Protein AF-A0A1W9MS80-F1 (afdb_monomer_lite)

pLDDT: mean 73.84, std 17.07, range [38.69, 93.12]

Radius of gyration: 24.84 Å; chains: 1; bounding box: 83×28×54 Å

Structure (mmCIF, N/CA/C/O backbone):
data_AF-A0A1W9MS80-F1
#
_entry.id   AF-A0A1W9MS80-F1
#
loop_
_atom_site.group_PDB
_atom_site.id
_atom_site.type_symbol
_atom_site.label_atom_id
_atom_site.label_alt_id
_atom_site.label_comp_id
_atom_site.label_asym_id
_atom_site.label_entity_id
_atom_site.label_seq_id
_atom_site.pdbx_PDB_ins_code
_atom_site.Cartn_x
_atom_site.Cartn_y
_atom_site.Cartn_z
_atom_site.occupancy
_atom_site.B_iso_or_equiv
_atom_site.auth_seq_id
_atom_site.auth_comp_id
_atom_site.auth_asym_id
_atom_site.auth_atom_id
_atom_site.pdbx_PDB_model_num
ATOM 1 N N . MET A 1 1 ? 48.907 -0.625 -33.251 1.00 62.44 1 MET A N 1
ATOM 2 C CA . MET A 1 1 ? 48.549 -0.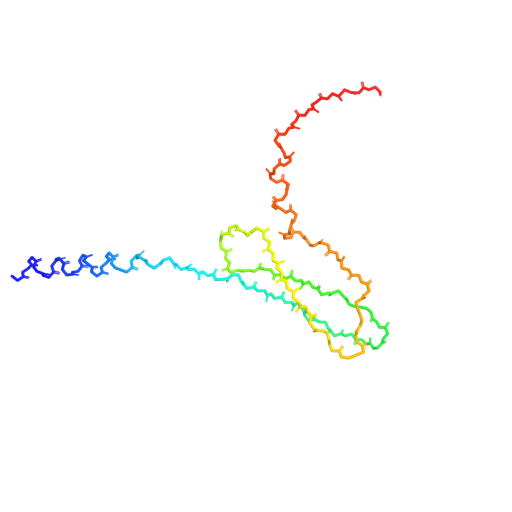265 -31.857 1.00 62.44 1 MET A CA 1
ATOM 3 C C . MET A 1 1 ? 47.411 0.753 -31.771 1.00 62.44 1 MET A C 1
ATOM 5 O O . MET A 1 1 ? 46.447 0.461 -31.083 1.00 62.44 1 MET A O 1
ATOM 9 N N . LYS A 1 2 ? 47.449 1.885 -32.497 1.00 68.75 2 LYS A N 1
ATOM 10 C CA . LYS A 1 2 ? 46.381 2.912 -32.453 1.00 68.75 2 LYS A CA 1
ATOM 11 C C . LYS A 1 2 ? 44.981 2.387 -32.816 1.00 68.75 2 LYS A C 1
ATOM 13 O O . LYS A 1 2 ? 44.052 2.612 -32.061 1.00 68.75 2 LYS A O 1
ATOM 18 N N . ALA A 1 3 ? 44.857 1.613 -33.899 1.00 72.31 3 ALA A N 1
ATOM 19 C CA . ALA A 1 3 ? 43.571 1.054 -34.335 1.00 72.31 3 ALA A CA 1
ATOM 20 C C . ALA A 1 3 ? 42.954 0.059 -33.331 1.00 72.31 3 ALA A C 1
ATOM 22 O O . ALA A 1 3 ? 41.745 0.052 -33.140 1.00 72.31 3 ALA A O 1
ATOM 23 N N . LEU A 1 4 ? 43.785 -0.740 -32.649 1.00 80.19 4 LEU A N 1
ATOM 24 C CA . LEU A 1 4 ? 43.325 -1.687 -31.628 1.00 80.19 4 LEU A CA 1
ATOM 25 C C . LEU A 1 4 ? 42.732 -0.951 -30.422 1.00 80.19 4 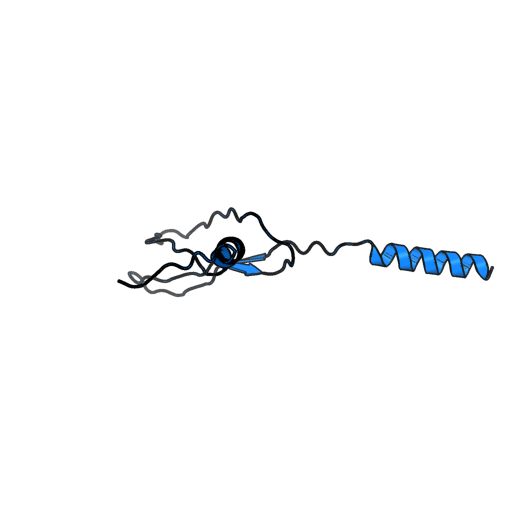LEU A C 1
ATOM 27 O O . LEU A 1 4 ? 41.694 -1.348 -29.905 1.00 80.19 4 LEU A O 1
ATOM 31 N N . LEU A 1 5 ? 43.376 0.148 -30.016 1.00 80.44 5 LEU A N 1
ATOM 32 C CA . LEU A 1 5 ? 42.894 0.984 -28.926 1.00 80.44 5 LEU A CA 1
ATOM 33 C C . LEU A 1 5 ? 41.539 1.603 -29.288 1.00 80.44 5 LEU A C 1
ATOM 35 O O . LEU A 1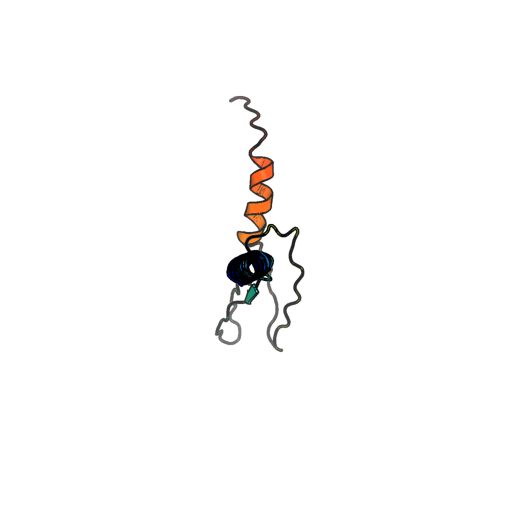 5 ? 40.614 1.501 -28.500 1.00 80.44 5 LEU A O 1
ATOM 39 N N . THR A 1 6 ? 41.389 2.152 -30.499 1.00 81.94 6 THR A N 1
ATOM 40 C CA . THR A 1 6 ? 40.135 2.778 -30.953 1.00 81.94 6 THR A CA 1
ATOM 41 C C . THR A 1 6 ? 38.964 1.796 -31.013 1.00 81.94 6 THR A C 1
ATOM 43 O O . THR A 1 6 ? 37.860 2.135 -30.593 1.00 81.94 6 THR A O 1
ATOM 46 N N . VAL A 1 7 ? 39.198 0.573 -31.501 1.00 84.00 7 VAL A N 1
ATOM 47 C CA . VAL A 1 7 ? 38.167 -0.478 -31.550 1.00 84.00 7 VAL A CA 1
ATOM 48 C C . VAL A 1 7 ? 37.755 -0.902 -30.141 1.00 84.00 7 VAL A C 1
ATOM 50 O O . VAL A 1 7 ? 36.566 -1.060 -29.875 1.00 84.00 7 VAL A O 1
ATOM 53 N N . LEU A 1 8 ? 38.718 -1.024 -29.224 1.00 83.00 8 LEU A N 1
ATOM 54 C CA . LEU A 1 8 ? 38.443 -1.371 -27.833 1.00 83.00 8 LEU A CA 1
ATOM 55 C C . LEU A 1 8 ? 37.601 -0.290 -27.140 1.00 83.00 8 LEU A C 1
ATOM 57 O O . LEU A 1 8 ? 36.613 -0.620 -26.486 1.00 83.00 8 LEU A O 1
ATOM 61 N N . THR A 1 9 ? 37.925 0.995 -27.330 1.00 79.94 9 THR A N 1
ATOM 62 C CA . THR A 1 9 ? 37.142 2.098 -26.748 1.00 79.94 9 THR A CA 1
ATOM 63 C C . THR A 1 9 ? 35.715 2.132 -27.290 1.00 79.94 9 THR A C 1
ATOM 65 O O . THR A 1 9 ? 34.775 2.354 -26.529 1.00 79.94 9 THR A O 1
ATOM 68 N N . LEU A 1 10 ? 35.537 1.880 -28.590 1.00 79.56 10 LEU A N 1
ATOM 69 C CA . LEU A 1 10 ? 34.216 1.871 -29.216 1.00 79.56 10 LEU A CA 1
ATOM 70 C C . LEU A 1 10 ? 33.364 0.687 -28.736 1.00 79.56 10 LEU A C 1
ATOM 72 O O . LEU A 1 10 ? 32.174 0.854 -28.478 1.00 79.56 10 LEU A O 1
ATOM 76 N N . ALA A 1 11 ? 33.978 -0.485 -28.554 1.00 79.88 11 ALA A N 1
ATOM 77 C CA . ALA A 1 11 ? 33.310 -1.669 -28.020 1.00 79.88 11 ALA A CA 1
ATOM 78 C C . ALA A 1 11 ? 32.864 -1.479 -26.558 1.00 79.88 11 ALA A C 1
ATOM 80 O O . ALA A 1 11 ? 31.743 -1.837 -26.207 1.00 79.88 11 ALA A O 1
ATOM 81 N N . LEU A 1 12 ? 33.704 -0.861 -25.719 1.00 78.19 12 LEU A N 1
ATOM 82 C CA . LEU A 1 12 ? 33.358 -0.519 -24.333 1.00 78.19 12 LEU A CA 1
ATOM 83 C C . LEU A 1 12 ? 32.231 0.521 -24.253 1.00 78.19 12 LEU A C 1
ATOM 85 O O . LEU A 1 12 ? 31.340 0.394 -23.415 1.00 78.19 12 LEU A O 1
ATOM 89 N N . PHE A 1 13 ? 32.233 1.517 -25.142 1.00 74.88 13 PHE A N 1
ATOM 90 C CA . PHE A 1 13 ? 31.170 2.522 -25.207 1.00 74.88 13 PHE A CA 1
ATOM 91 C C . PHE A 1 13 ? 29.829 1.916 -25.648 1.00 74.88 13 PHE A C 1
ATOM 93 O O . PHE A 1 13 ? 28.802 2.182 -25.029 1.00 74.88 13 PHE A O 1
ATOM 100 N N . ALA A 1 14 ? 29.840 1.046 -26.663 1.00 68.69 14 ALA A N 1
ATOM 101 C CA . ALA A 1 14 ? 28.642 0.350 -27.134 1.00 68.69 14 ALA A CA 1
ATOM 102 C C . ALA A 1 14 ? 28.093 -0.663 -26.112 1.00 68.69 14 ALA A C 1
ATOM 104 O O . ALA A 1 14 ? 26.883 -0.850 -26.020 1.00 68.69 14 ALA A O 1
ATOM 105 N N . ALA A 1 15 ? 28.960 -1.295 -25.314 1.00 66.06 15 ALA A N 1
ATOM 106 C CA . ALA A 1 15 ? 28.533 -2.181 -24.232 1.00 66.06 15 ALA A CA 1
ATOM 107 C C . ALA A 1 15 ? 27.917 -1.413 -23.044 1.00 66.06 15 ALA A C 1
ATOM 109 O O . ALA A 1 15 ? 27.050 -1.945 -22.355 1.00 66.06 15 ALA A O 1
ATOM 110 N N . GLY A 1 16 ? 28.329 -0.161 -22.813 1.00 61.38 16 GLY A N 1
ATOM 111 C CA . GLY A 1 16 ? 27.821 0.673 -21.719 1.00 61.38 16 GLY A CA 1
ATOM 112 C C . GLY A 1 16 ? 26.387 1.178 -21.914 1.00 61.38 16 GLY A C 1
ATOM 113 O O . GLY A 1 16 ? 25.697 1.432 -20.930 1.00 61.38 16 GLY A O 1
ATOM 114 N N . THR A 1 17 ? 25.909 1.296 -23.156 1.00 61.50 17 THR A N 1
ATOM 115 C CA . THR A 1 17 ? 24.552 1.788 -23.466 1.00 61.50 17 THR A CA 1
ATOM 116 C C . THR A 1 17 ? 23.495 0.682 -23.538 1.00 61.50 17 THR A C 1
ATOM 118 O O . THR A 1 17 ? 22.314 0.977 -23.707 1.00 61.50 17 THR A O 1
ATOM 121 N N . ALA A 1 18 ? 23.894 -0.587 -23.406 1.00 58.16 18 ALA A N 1
ATOM 122 C CA . ALA A 1 18 ? 23.031 -1.745 -23.640 1.00 58.16 18 ALA A CA 1
ATOM 123 C C . ALA A 1 18 ? 22.271 -2.245 -22.400 1.00 58.16 18 ALA A C 1
ATOM 125 O O . ALA A 1 18 ? 21.578 -3.258 -22.484 1.00 58.16 18 ALA A O 1
ATOM 126 N N . PHE A 1 19 ? 22.371 -1.565 -21.257 1.00 58.91 19 PHE A N 1
ATOM 127 C CA . PHE A 1 19 ? 21.583 -1.913 -20.078 1.00 58.91 19 PHE A CA 1
ATOM 128 C C . PHE A 1 19 ? 20.312 -1.061 -20.052 1.00 58.91 19 PHE A C 1
ATOM 130 O O . PHE A 1 19 ? 20.377 0.093 -19.619 1.00 58.91 19 PHE A O 1
ATOM 137 N N . PRO A 1 20 ? 19.146 -1.575 -20.493 1.00 57.31 20 PRO A N 1
ATOM 138 C CA . PRO A 1 20 ? 17.895 -0.931 -20.138 1.00 57.31 20 PRO A CA 1
ATOM 139 C C . PRO A 1 20 ? 17.813 -0.935 -18.611 1.00 57.31 20 PRO A C 1
ATOM 141 O O . PRO A 1 20 ? 17.814 -1.992 -17.978 1.00 57.31 20 PRO A O 1
ATOM 144 N N . ALA A 1 21 ? 17.797 0.253 -18.011 1.00 58.81 21 ALA A N 1
ATOM 145 C CA . ALA A 1 21 ? 17.536 0.411 -16.592 1.00 58.81 21 ALA A CA 1
ATOM 146 C C . ALA A 1 21 ? 16.070 0.028 -16.343 1.00 58.81 21 ALA A C 1
ATOM 148 O O . ALA A 1 21 ? 15.180 0.873 -16.374 1.00 58.81 21 ALA A O 1
ATOM 149 N N . PHE A 1 22 ? 15.808 -1.268 -16.159 1.00 60.19 22 PHE A N 1
ATOM 150 C CA . PHE A 1 22 ? 14.510 -1.760 -15.722 1.00 60.19 22 PHE A CA 1
ATOM 151 C C . PHE A 1 22 ? 14.333 -1.357 -14.260 1.00 60.19 22 PHE A C 1
ATOM 153 O O . PHE A 1 22 ? 14.761 -2.059 -13.342 1.00 60.19 22 PHE A O 1
ATOM 160 N N . ALA A 1 23 ? 13.761 -0.179 -14.044 1.00 64.12 23 ALA A N 1
ATOM 161 C CA . ALA A 1 23 ? 13.346 0.242 -12.724 1.00 64.12 23 ALA A CA 1
ATOM 162 C C . ALA A 1 23 ? 11.992 -0.422 -12.436 1.00 64.12 23 ALA A C 1
ATOM 164 O O . ALA A 1 23 ? 10.983 -0.130 -13.080 1.00 64.12 23 ALA A O 1
ATOM 165 N N . ALA A 1 24 ? 11.999 -1.404 -11.532 1.00 74.12 24 ALA A N 1
ATOM 166 C CA . ALA A 1 24 ? 10.774 -2.048 -11.083 1.00 74.12 24 ALA A CA 1
ATOM 167 C C . ALA A 1 24 ? 9.888 -1.014 -10.364 1.00 74.12 24 ALA A C 1
ATOM 169 O O . ALA A 1 24 ? 10.423 -0.177 -9.632 1.00 74.12 24 ALA A O 1
ATOM 170 N N . PRO A 1 25 ? 8.554 -1.070 -10.533 1.00 81.44 25 PRO A N 1
ATOM 171 C CA . PRO A 1 25 ? 7.664 -0.173 -9.817 1.00 81.44 25 PRO A CA 1
ATOM 172 C C . PRO A 1 25 ? 7.808 -0.380 -8.311 1.00 81.44 25 PRO A C 1
ATOM 174 O O . PRO A 1 25 ? 7.789 -1.509 -7.813 1.00 81.44 25 PRO A O 1
ATOM 177 N N . GLU A 1 26 ? 7.906 0.723 -7.586 1.00 86.81 26 GLU A N 1
ATOM 178 C CA . GLU A 1 26 ? 7.901 0.734 -6.134 1.00 86.81 26 GLU A CA 1
ATOM 179 C C . GLU A 1 26 ? 6.474 0.968 -5.637 1.00 86.81 26 GLU A C 1
ATOM 181 O O . GLU A 1 26 ? 5.768 1.857 -6.116 1.00 86.81 26 GLU A O 1
ATOM 186 N N . LEU A 1 27 ? 6.041 0.140 -4.685 1.00 88.06 27 LEU A N 1
ATOM 187 C CA . LEU A 1 27 ? 4.759 0.277 -4.003 1.00 88.06 27 LEU A CA 1
ATOM 188 C C . LEU A 1 27 ? 4.997 0.842 -2.610 1.00 88.06 27 LEU A C 1
ATOM 190 O O . LEU A 1 27 ? 5.699 0.221 -1.812 1.00 88.06 27 LEU A O 1
ATOM 194 N N . SER A 1 28 ? 4.358 1.964 -2.292 1.00 90.44 28 SER A N 1
ATOM 195 C CA . SER A 1 28 ? 4.398 2.551 -0.953 1.00 90.44 28 SER A CA 1
ATOM 196 C C . SER A 1 28 ? 2.995 2.688 -0.375 1.00 90.44 28 SER A C 1
ATOM 198 O O . SER A 1 28 ? 2.046 3.054 -1.065 1.00 90.44 28 SER A O 1
ATOM 200 N N . LEU A 1 29 ? 2.857 2.354 0.906 1.00 91.62 29 LEU A N 1
ATOM 201 C CA . LEU A 1 29 ? 1.630 2.547 1.667 1.00 91.62 29 LEU A CA 1
ATOM 202 C C . LEU A 1 29 ? 1.899 3.605 2.730 1.00 91.62 29 LEU A C 1
ATOM 204 O O . LEU A 1 29 ? 2.879 3.488 3.470 1.00 91.62 29 LEU A O 1
ATOM 208 N N . ASP A 1 30 ? 1.029 4.605 2.812 1.00 90.56 30 ASP A N 1
ATOM 209 C CA . ASP A 1 30 ? 1.135 5.634 3.842 1.00 90.56 30 ASP A CA 1
ATOM 210 C C . ASP A 1 30 ? 1.022 5.038 5.254 1.00 90.56 30 ASP A C 1
ATOM 212 O O . ASP A 1 30 ? 0.492 3.944 5.472 1.00 90.56 30 ASP A O 1
ATOM 216 N N . SER A 1 31 ? 1.487 5.801 6.240 1.00 89.94 31 SER A N 1
ATOM 217 C CA . SER A 1 31 ? 1.315 5.499 7.660 1.00 89.94 31 SER A CA 1
ATOM 218 C C . SER A 1 31 ? 0.343 6.477 8.309 1.00 89.94 31 SER A C 1
ATOM 220 O O . SER A 1 31 ? 0.390 7.673 8.024 1.00 89.94 31 SER A O 1
ATOM 222 N N . ALA A 1 32 ? -0.462 5.997 9.254 1.00 88.94 32 ALA A N 1
ATOM 223 C CA . ALA A 1 32 ? -1.316 6.842 10.081 1.00 88.94 32 ALA A CA 1
ATOM 224 C C . ALA A 1 32 ? -1.198 6.454 11.557 1.00 88.94 32 ALA A C 1
ATOM 226 O O . ALA A 1 32 ? -1.192 5.272 11.901 1.00 88.94 32 ALA A O 1
ATOM 227 N N . THR A 1 33 ? -1.169 7.462 12.427 1.00 89.50 33 THR A N 1
ATOM 228 C CA . THR A 1 33 ? -1.328 7.286 13.873 1.00 89.50 33 THR A CA 1
ATOM 229 C C . THR A 1 33 ? -2.778 7.576 14.226 1.00 89.50 33 THR A C 1
ATOM 231 O O . THR A 1 33 ? -3.267 8.679 13.991 1.00 89.50 33 THR A O 1
ATOM 234 N N . VAL A 1 34 ? -3.467 6.590 14.794 1.00 88.38 34 VAL A N 1
ATOM 235 C CA . VAL A 1 34 ? -4.879 6.694 15.178 1.00 88.38 34 VAL A CA 1
ATOM 236 C C . VAL A 1 34 ? -5.085 6.238 16.610 1.00 88.38 34 VAL A C 1
ATOM 238 O O . VAL A 1 34 ? -4.482 5.269 17.068 1.00 88.38 34 VAL A O 1
ATOM 241 N N . LEU A 1 35 ? -5.962 6.952 17.314 1.00 90.25 35 LEU A N 1
ATOM 242 C CA . LEU A 1 35 ? -6.448 6.537 18.624 1.00 90.25 35 LEU A CA 1
ATOM 243 C C . LEU A 1 35 ? -7.449 5.388 18.479 1.00 90.25 35 LEU A C 1
ATOM 245 O O . LEU A 1 35 ? -8.071 5.203 17.431 1.00 90.25 35 LEU A O 1
ATOM 249 N N . GLN A 1 36 ? -7.633 4.627 19.555 1.00 89.56 36 GLN A N 1
ATOM 250 C CA . GLN A 1 36 ? -8.588 3.525 19.573 1.00 89.56 36 GLN A CA 1
ATOM 251 C C . GLN A 1 36 ? -10.006 4.019 19.237 1.00 89.56 36 GLN A C 1
ATOM 253 O O . GLN A 1 36 ? -10.465 5.029 19.766 1.00 89.56 36 GLN A O 1
ATOM 258 N N . GLY A 1 37 ? -10.691 3.304 18.341 1.00 89.88 37 GLY A N 1
ATOM 259 C CA . GLY A 1 37 ? -12.041 3.648 17.878 1.00 89.88 37 GLY A CA 1
ATOM 260 C C . GLY A 1 37 ? -12.098 4.693 16.758 1.00 89.88 37 GLY A C 1
ATOM 261 O O . GLY A 1 37 ? -13.176 4.927 16.219 1.00 89.88 37 GLY A O 1
ATOM 262 N N . GLN A 1 38 ? -10.968 5.295 16.376 1.00 91.94 38 GLN A N 1
ATOM 263 C CA . GLN A 1 38 ? -10.896 6.206 15.232 1.00 91.94 38 GLN A CA 1
ATOM 264 C C . GLN A 1 38 ? -10.629 5.455 13.926 1.00 91.94 38 GLN A C 1
ATOM 266 O O . GLN A 1 38 ? -10.118 4.335 13.916 1.00 91.94 38 GLN A O 1
ATOM 271 N N . SER A 1 39 ? -10.971 6.096 12.810 1.00 92.38 39 SER A N 1
ATOM 272 C CA . SER A 1 39 ? -10.690 5.597 11.462 1.00 92.38 39 SER A CA 1
ATOM 273 C C . SER A 1 39 ? -9.601 6.429 10.790 1.00 92.38 39 SER A C 1
ATOM 275 O O . SER A 1 39 ? -9.528 7.639 10.992 1.00 92.38 39 SER A O 1
ATOM 277 N N . ALA A 1 40 ? -8.782 5.782 9.961 1.00 91.19 40 ALA A N 1
ATOM 278 C CA . ALA A 1 40 ? -7.802 6.430 9.094 1.00 91.19 40 ALA A CA 1
ATOM 279 C C . ALA A 1 40 ? -7.940 5.933 7.654 1.00 91.19 40 ALA A C 1
ATOM 281 O O . ALA A 1 40 ? -8.372 4.805 7.412 1.00 91.19 40 ALA A O 1
ATOM 282 N N . ALA A 1 41 ? -7.526 6.780 6.715 1.00 91.31 41 ALA A N 1
ATOM 283 C CA . ALA A 1 41 ? -7.324 6.418 5.321 1.00 91.31 41 ALA A CA 1
ATOM 284 C C . ALA A 1 41 ? -5.821 6.253 5.059 1.00 91.31 41 ALA A C 1
ATOM 286 O O . ALA A 1 41 ? -5.028 7.084 5.496 1.00 91.31 41 ALA A O 1
ATOM 287 N N . LEU A 1 42 ? -5.444 5.187 4.353 1.00 91.31 42 LEU A N 1
ATOM 288 C CA . LEU A 1 42 ? -4.074 4.940 3.903 1.00 91.31 42 LEU A CA 1
ATOM 289 C C . LEU A 1 42 ? -4.070 4.930 2.377 1.00 91.31 42 LEU A C 1
ATOM 291 O O . LEU A 1 42 ? -4.861 4.196 1.777 1.00 91.31 42 LEU A O 1
ATOM 295 N N . ASN A 1 43 ? -3.188 5.708 1.751 1.00 90.38 43 ASN A N 1
ATOM 296 C CA . ASN A 1 43 ? -3.054 5.689 0.299 1.00 90.38 43 ASN A CA 1
ATOM 297 C C . ASN A 1 43 ? -1.973 4.695 -0.118 1.00 90.38 43 ASN A C 1
ATOM 299 O O . ASN A 1 43 ? -0.898 4.640 0.476 1.00 90.38 43 ASN A O 1
ATOM 303 N N . LEU A 1 44 ? -2.272 3.922 -1.162 1.00 87.94 44 LEU A N 1
ATOM 304 C CA . LEU A 1 44 ? -1.298 3.099 -1.870 1.00 87.94 44 LEU A CA 1
ATOM 305 C C . LEU A 1 44 ? -0.806 3.879 -3.091 1.00 87.94 44 LEU A C 1
ATOM 307 O O . LEU A 1 44 ? -1.603 4.207 -3.974 1.00 87.94 44 LEU A O 1
ATOM 311 N N . SER A 1 45 ? 0.494 4.138 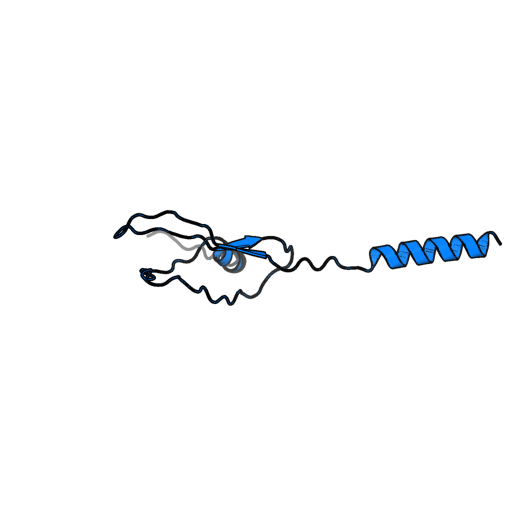-3.144 1.00 87.19 45 SER A N 1
ATOM 312 C CA . SER A 1 45 ? 1.156 4.843 -4.238 1.00 87.19 45 SER A CA 1
ATOM 313 C C . SER A 1 45 ? 2.062 3.900 -5.030 1.00 87.19 45 SER A C 1
ATOM 315 O O . SER A 1 45 ? 2.586 2.922 -4.496 1.00 87.19 45 SER A O 1
ATOM 317 N N . ILE A 1 46 ? 2.224 4.199 -6.320 1.00 84.75 46 ILE A N 1
ATOM 318 C CA . ILE A 1 46 ? 3.133 3.510 -7.242 1.00 84.75 46 ILE A CA 1
ATOM 319 C C . ILE A 1 46 ? 4.107 4.552 -7.792 1.00 84.75 46 ILE A C 1
ATOM 321 O O . ILE A 1 46 ? 3.668 5.597 -8.276 1.00 84.75 46 ILE A O 1
ATOM 325 N N . SER A 1 47 ? 5.406 4.277 -7.742 1.00 84.38 47 SER A N 1
ATOM 326 C CA . SER A 1 47 ? 6.457 5.138 -8.299 1.00 84.38 47 SER A CA 1
ATOM 327 C C . SER A 1 47 ? 7.523 4.308 -9.022 1.00 84.38 47 SER A C 1
ATOM 329 O O . SER A 1 47 ? 7.437 3.085 -9.095 1.00 84.38 47 SER A O 1
ATOM 331 N N . GLY A 1 48 ? 8.533 4.970 -9.591 1.00 74.31 48 GLY A N 1
ATOM 332 C CA . GLY A 1 48 ? 9.781 4.297 -9.954 1.00 74.31 48 GLY A CA 1
ATOM 333 C C . GLY A 1 48 ? 9.786 3.501 -11.256 1.00 74.31 48 GLY A C 1
ATOM 334 O O . GLY A 1 48 ? 10.817 2.925 -11.566 1.00 74.31 48 GLY A O 1
ATOM 335 N N . GLY A 1 49 ? 8.726 3.510 -12.066 1.00 69.81 49 GLY A N 1
ATOM 336 C CA . GLY A 1 49 ? 8.846 2.985 -13.424 1.00 69.81 49 GLY A CA 1
ATOM 337 C C . GLY A 1 49 ? 8.072 3.786 -14.457 1.00 69.81 49 GLY A C 1
ATOM 338 O O . GLY A 1 49 ? 7.008 4.340 -14.186 1.00 69.81 49 GLY A O 1
ATOM 339 N N . THR A 1 50 ? 8.685 3.886 -15.629 1.00 68.75 50 THR A N 1
ATOM 340 C CA . THR A 1 50 ? 8.259 4.713 -16.764 1.00 68.75 50 THR A CA 1
ATOM 341 C C . THR A 1 50 ? 7.384 3.952 -17.754 1.00 68.75 50 THR A C 1
ATOM 343 O O . THR A 1 50 ? 6.797 4.559 -18.644 1.00 68.75 50 THR A O 1
ATOM 346 N N . GLU A 1 51 ? 7.297 2.632 -17.597 1.00 72.19 51 GLU A N 1
ATOM 347 C CA . GLU A 1 51 ? 6.542 1.738 -18.467 1.00 72.19 51 GLU A CA 1
ATOM 348 C C . GLU A 1 51 ? 5.075 1.632 -18.037 1.00 72.19 51 GLU A C 1
ATOM 350 O O . GLU A 1 51 ? 4.732 1.758 -16.860 1.00 72.19 51 GLU A O 1
ATOM 355 N N . ALA A 1 52 ? 4.191 1.371 -18.999 1.00 73.38 52 ALA A N 1
ATOM 356 C CA . ALA A 1 52 ? 2.780 1.146 -18.716 1.00 73.38 52 ALA A CA 1
ATOM 357 C C . ALA A 1 52 ? 2.555 -0.223 -18.050 1.00 73.38 52 ALA A C 1
ATOM 359 O O . ALA A 1 52 ? 3.059 -1.249 -18.507 1.00 73.38 52 ALA A O 1
ATOM 360 N N . TYR A 1 53 ? 1.718 -0.258 -17.011 1.00 73.00 53 TYR A N 1
ATOM 361 C CA . TYR A 1 53 ? 1.343 -1.490 -16.312 1.00 73.00 53 TYR A CA 1
ATOM 362 C C . TYR A 1 53 ? -0.090 -1.891 -16.655 1.00 73.00 53 TYR A C 1
ATOM 364 O O . TYR A 1 53 ? -1.000 -1.067 -16.626 1.00 73.00 53 TYR A O 1
ATOM 372 N N . SER A 1 54 ? -0.318 -3.182 -16.913 1.00 74.88 54 SER A N 1
ATOM 373 C CA . SER A 1 54 ? -1.678 -3.718 -17.110 1.00 74.88 54 SER A CA 1
ATOM 374 C C . SER A 1 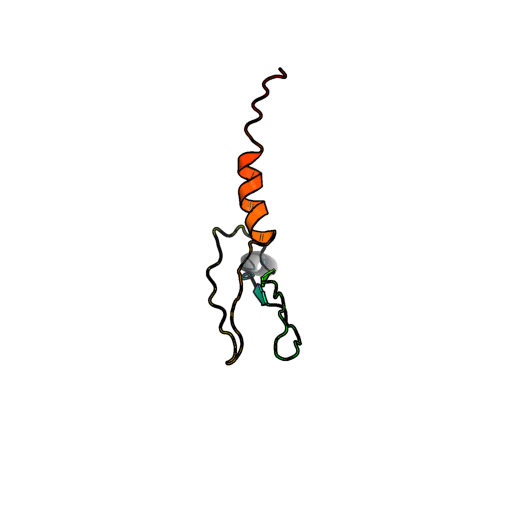54 ? -2.480 -3.805 -15.804 1.00 74.88 54 SER A C 1
ATOM 376 O O . SER A 1 54 ? -3.707 -3.887 -15.827 1.00 74.88 54 SER A O 1
ATOM 378 N N . GLY A 1 55 ? -1.798 -3.791 -14.658 1.00 75.62 55 GLY A N 1
ATOM 379 C CA . GLY A 1 55 ? -2.411 -3.803 -13.336 1.00 75.62 55 GLY A CA 1
ATOM 380 C C . GLY A 1 55 ? -1.407 -4.141 -12.238 1.00 75.62 55 GLY A C 1
ATOM 381 O O . GLY A 1 55 ? -0.287 -4.567 -12.510 1.00 75.62 55 GLY A O 1
ATOM 382 N N . VAL A 1 56 ? -1.836 -3.965 -10.990 1.00 79.69 56 VAL A N 1
ATOM 383 C CA . VAL A 1 56 ? -1.074 -4.325 -9.791 1.00 79.69 56 VAL A CA 1
ATOM 384 C C . VAL A 1 56 ? -1.922 -5.265 -8.945 1.00 79.69 56 VAL A C 1
ATOM 386 O O . VAL A 1 56 ? -3.097 -4.991 -8.700 1.00 79.69 56 VAL A O 1
ATOM 389 N N . ASN A 1 57 ? -1.325 -6.365 -8.489 1.00 85.94 57 ASN A N 1
ATOM 390 C CA . ASN A 1 57 ? -1.932 -7.267 -7.518 1.00 85.94 57 ASN A CA 1
ATOM 391 C C . ASN A 1 57 ? -1.100 -7.240 -6.231 1.00 85.94 57 ASN A C 1
ATOM 393 O O . ASN A 1 57 ? 0.068 -7.624 -6.243 1.00 85.94 57 ASN A O 1
ATOM 397 N N . ALA A 1 58 ? -1.691 -6.762 -5.137 1.00 86.19 58 ALA A N 1
ATOM 398 C CA . ALA A 1 58 ? -1.012 -6.589 -3.859 1.00 86.19 58 ALA A CA 1
ATOM 399 C C . ALA A 1 58 ? -1.875 -7.112 -2.704 1.00 86.19 58 ALA A C 1
ATOM 401 O O . ALA A 1 58 ? -3.095 -6.954 -2.695 1.00 86.19 58 ALA A O 1
ATOM 402 N N . LYS A 1 59 ? -1.225 -7.707 -1.697 1.00 90.75 59 LYS A N 1
ATOM 403 C CA . LYS A 1 59 ? -1.863 -8.165 -0.455 1.00 90.75 59 LYS A CA 1
ATOM 404 C C . LYS A 1 59 ? -1.335 -7.356 0.725 1.00 90.75 59 LYS A C 1
ATOM 406 O O . LYS A 1 59 ? -0.183 -7.523 1.115 1.00 90.75 59 LYS A O 1
ATOM 411 N N . ILE A 1 60 ? -2.196 -6.542 1.328 1.00 90.69 60 ILE A N 1
ATOM 412 C CA . ILE A 1 60 ? -1.872 -5.755 2.524 1.00 90.69 60 ILE A CA 1
ATOM 413 C C . ILE A 1 60 ? -2.210 -6.585 3.765 1.00 90.69 60 ILE A C 1
ATOM 415 O O . ILE A 1 60 ? -3.319 -7.105 3.894 1.00 90.69 60 ILE A O 1
ATOM 419 N N . ARG A 1 61 ? -1.246 -6.736 4.677 1.00 92.50 61 ARG A N 1
ATOM 420 C CA . ARG A 1 61 ? -1.461 -7.374 5.983 1.00 92.50 61 ARG A CA 1
ATOM 421 C C . ARG A 1 61 ? -1.585 -6.284 7.035 1.00 92.50 61 ARG A C 1
ATOM 423 O O . ARG A 1 61 ? -0.670 -5.483 7.184 1.00 92.50 61 ARG A O 1
ATOM 430 N N . LEU A 1 62 ? -2.701 -6.274 7.752 1.00 90.44 62 LEU A N 1
ATOM 431 C CA . LEU A 1 62 ? -2.936 -5.337 8.844 1.00 90.44 62 LEU A CA 1
ATOM 432 C C . LEU A 1 62 ? -2.581 -5.983 10.189 1.00 90.44 62 LEU A C 1
ATOM 434 O O . LEU A 1 62 ? -2.728 -7.201 10.335 1.00 90.44 62 LEU A O 1
ATOM 438 N N . PRO A 1 63 ? -2.109 -5.192 11.165 1.00 89.56 63 PRO A N 1
ATOM 439 C CA . PRO A 1 63 ? -1.890 -5.674 12.521 1.00 89.56 63 PRO A CA 1
ATOM 440 C C . PRO A 1 63 ? -3.215 -6.058 13.193 1.00 89.56 63 PRO A C 1
ATOM 442 O O . PRO A 1 63 ? -4.302 -5.660 12.768 1.00 89.56 63 PRO A O 1
ATOM 445 N N . GLN A 1 64 ? -3.125 -6.845 14.266 1.00 91.44 64 GLN A N 1
ATOM 446 C CA . GLN A 1 64 ? -4.300 -7.243 15.043 1.00 91.44 64 GLN A CA 1
ATOM 447 C C . GLN A 1 64 ? -5.032 -6.021 15.617 1.00 91.44 64 GLN A C 1
ATOM 449 O O . GLN A 1 64 ? -4.410 -5.027 15.981 1.00 91.44 64 GLN A O 1
ATOM 454 N N . GLY A 1 65 ? -6.362 -6.103 15.701 1.00 89.56 65 GLY A N 1
ATOM 455 C CA . GLY A 1 65 ? -7.209 -5.012 16.197 1.00 89.56 65 GLY A CA 1
ATOM 456 C C . GLY A 1 65 ? -7.539 -3.929 15.162 1.00 89.56 65 GLY A C 1
ATOM 457 O O . GLY A 1 65 ? -8.370 -3.071 15.446 1.00 89.56 65 GLY A O 1
ATOM 458 N N . VAL A 1 66 ? -6.958 -3.986 13.959 1.00 91.12 66 VAL A N 1
ATOM 459 C CA . VAL A 1 66 ? -7.307 -3.104 12.835 1.00 91.12 66 VAL A CA 1
ATOM 460 C C . VAL A 1 66 ? -8.192 -3.859 11.845 1.00 91.12 66 VAL A C 1
ATOM 462 O O . VAL A 1 66 ? -7.915 -5.004 11.491 1.00 91.12 66 VAL A O 1
ATOM 465 N N . THR A 1 67 ? -9.259 -3.210 11.380 1.00 92.12 67 THR A N 1
ATOM 466 C CA . THR A 1 67 ? -10.176 -3.756 10.371 1.00 92.12 67 THR A CA 1
ATOM 467 C C . THR A 1 67 ? -10.310 -2.801 9.192 1.00 92.12 67 THR A C 1
ATOM 469 O O . THR A 1 67 ? -10.186 -1.586 9.340 1.00 92.12 67 THR A O 1
ATOM 472 N N . VAL A 1 68 ? -10.540 -3.356 8.001 1.00 93.12 68 VAL A N 1
ATOM 473 C CA . VAL A 1 68 ? -10.831 -2.564 6.801 1.00 93.12 68 VAL A CA 1
ATOM 474 C C . VAL A 1 68 ? -12.318 -2.251 6.787 1.00 93.12 68 VAL A C 1
ATOM 476 O O . VAL A 1 68 ? -13.135 -3.168 6.754 1.00 93.12 68 VAL A O 1
ATOM 479 N N . SER A 1 69 ? -12.663 -0.966 6.778 1.00 92.94 69 SER A N 1
ATOM 480 C CA . SER A 1 69 ? -14.050 -0.523 6.613 1.00 92.94 69 SER A CA 1
ATOM 481 C C . SER A 1 69 ? -14.453 -0.433 5.140 1.00 92.94 69 SER A C 1
ATOM 483 O O . SER A 1 69 ? -15.569 -0.791 4.777 1.00 92.94 69 SER A O 1
ATOM 485 N N . SER A 1 70 ? -13.550 0.043 4.279 1.00 92.38 70 SER A N 1
ATOM 486 C CA . SER A 1 70 ? -13.800 0.228 2.850 1.00 92.38 70 SER A CA 1
ATOM 487 C C . SER A 1 70 ? -12.498 0.293 2.050 1.00 92.38 70 SER A C 1
ATOM 489 O O . SER A 1 70 ? -11.424 0.528 2.604 1.00 92.38 70 SER A O 1
ATOM 491 N N . VAL A 1 71 ? -12.605 0.083 0.735 1.00 90.62 71 VAL A N 1
ATOM 492 C CA . VAL A 1 71 ? -11.525 0.292 -0.238 1.00 90.62 71 VAL A CA 1
ATOM 493 C C . VAL A 1 71 ? -12.086 1.115 -1.390 1.00 90.62 71 VAL A C 1
ATOM 495 O O . VAL A 1 71 ? -13.114 0.757 -1.967 1.00 90.62 71 VAL A O 1
ATOM 498 N N . SER A 1 72 ? -11.412 2.208 -1.734 1.00 87.88 72 SER A N 1
ATOM 499 C CA . SER A 1 72 ? -11.780 3.090 -2.843 1.00 87.88 72 SER A CA 1
ATOM 500 C C . SER A 1 72 ? -10.685 3.116 -3.910 1.00 87.88 72 SER A C 1
ATOM 502 O O . SER A 1 72 ? -9.520 2.813 -3.653 1.00 87.88 72 SER A O 1
ATOM 504 N N . LYS A 1 73 ? -11.067 3.443 -5.150 1.00 84.50 73 LYS A N 1
ATOM 505 C CA . LYS A 1 73 ? -10.109 3.609 -6.250 1.00 84.50 73 LYS A CA 1
ATOM 506 C C . LYS A 1 73 ? -9.445 4.981 -6.153 1.00 84.50 73 LYS A C 1
ATOM 508 O O . LYS A 1 73 ? -10.142 5.991 -6.137 1.00 84.50 73 LYS A O 1
ATOM 513 N N . GLY A 1 74 ? -8.114 4.998 -6.148 1.00 75.62 74 GLY A N 1
ATOM 514 C CA . GLY A 1 74 ? -7.322 6.215 -6.329 1.00 75.62 74 GLY A CA 1
ATOM 515 C C . GLY A 1 74 ? -7.160 6.600 -7.804 1.00 75.62 74 GLY A C 1
ATOM 516 O O . GLY A 1 74 ? -7.428 5.808 -8.712 1.00 75.62 74 GLY A O 1
ATOM 517 N N . THR A 1 75 ? -6.663 7.810 -8.048 1.00 68.94 75 THR A N 1
ATOM 518 C CA . THR A 1 75 ? -6.463 8.404 -9.384 1.00 68.94 75 THR A CA 1
ATOM 519 C C . THR A 1 75 ? -5.462 7.637 -10.257 1.00 68.94 75 THR A C 1
ATOM 521 O O . THR A 1 75 ? -5.568 7.664 -11.481 1.00 68.94 75 THR A O 1
ATOM 524 N N . VAL A 1 76 ? -4.539 6.888 -9.643 1.00 60.12 76 VAL A N 1
ATOM 525 C CA . VAL A 1 76 ? -3.454 6.149 -10.321 1.00 60.12 76 VAL A CA 1
ATOM 526 C C . VAL A 1 76 ? -3.974 5.068 -11.285 1.00 60.12 76 VAL A C 1
ATOM 528 O O . VAL A 1 76 ? -3.349 4.804 -12.305 1.00 60.12 76 VAL A O 1
ATOM 531 N N . LEU A 1 77 ? -5.148 4.480 -11.023 1.00 56.78 77 LEU A N 1
ATOM 532 C CA . LEU A 1 77 ? -5.761 3.463 -11.898 1.00 56.78 77 LEU A CA 1
ATOM 533 C C . LEU A 1 77 ? -6.833 4.030 -12.850 1.00 56.78 77 LEU A C 1
ATOM 535 O O . LEU A 1 77 ? -7.343 3.295 -13.696 1.00 56.78 77 LEU A O 1
ATOM 539 N N . GLY A 1 78 ? -7.203 5.307 -12.702 1.00 48.88 78 GLY A N 1
ATOM 540 C CA . GLY A 1 78 ? -8.200 5.978 -13.549 1.00 48.88 78 GLY A CA 1
ATOM 541 C C . GLY A 1 78 ? -7.618 6.471 -14.875 1.00 48.88 78 GLY A C 1
ATOM 542 O O . GLY A 1 78 ? -8.214 6.274 -15.931 1.00 48.88 78 GLY A O 1
ATOM 543 N N . LEU A 1 79 ? -6.386 6.988 -14.844 1.00 48.22 79 LEU A N 1
ATOM 544 C CA . LEU A 1 79 ? -5.723 7.593 -16.010 1.00 48.22 79 LEU A CA 1
ATOM 545 C C . LEU A 1 79 ? -5.432 6.604 -17.160 1.00 48.22 79 LEU A C 1
ATOM 547 O O . LEU A 1 79 ? -5.292 7.017 -18.309 1.00 48.22 79 LEU A O 1
ATOM 551 N N . LEU A 1 80 ? -5.389 5.296 -16.881 1.00 47.72 80 LEU A N 1
ATOM 552 C CA . LEU A 1 80 ? -5.231 4.244 -17.898 1.00 47.72 80 LEU A CA 1
ATOM 553 C C . LEU A 1 80 ? -6.538 3.923 -18.647 1.00 47.72 80 LEU A C 1
ATOM 555 O O . LEU A 1 80 ? -6.493 3.319 -19.715 1.00 47.72 80 LEU A O 1
ATOM 559 N N . ARG A 1 81 ? -7.703 4.301 -18.101 1.00 45.94 81 ARG A N 1
ATOM 560 C CA . ARG A 1 81 ? -9.016 4.080 -18.734 1.00 45.94 81 ARG A CA 1
ATOM 561 C C . ARG A 1 81 ? -9.510 5.300 -19.510 1.00 45.94 81 ARG A C 1
ATOM 563 O O . ARG A 1 81 ? -10.090 5.135 -20.581 1.00 45.94 81 ARG A O 1
ATOM 570 N N . ASP A 1 82 ? -9.225 6.505 -19.029 1.00 47.47 82 ASP A N 1
ATOM 571 C CA . ASP A 1 82 ? -9.790 7.734 -19.607 1.00 47.47 82 ASP A CA 1
ATOM 572 C C . ASP A 1 82 ? -9.130 8.147 -20.941 1.00 47.47 82 ASP A C 1
ATOM 574 O O .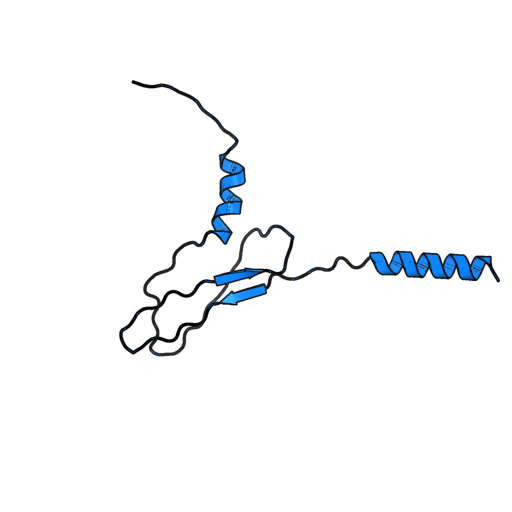 ASP A 1 82 ? -9.736 8.841 -21.764 1.00 47.47 82 ASP A O 1
ATOM 578 N N . SER A 1 83 ? -7.928 7.635 -21.230 1.00 46.25 83 SER A N 1
ATOM 579 C CA . SER A 1 83 ? -7.251 7.820 -22.523 1.00 46.25 83 SER A CA 1
ATOM 580 C C . SER A 1 83 ? -7.849 6.985 -23.666 1.00 46.25 83 SER A C 1
ATOM 582 O O . SER A 1 83 ? -7.602 7.293 -24.830 1.00 46.25 83 SER A O 1
ATOM 584 N N . GLN A 1 84 ? -8.675 5.973 -23.369 1.00 45.22 84 GLN A N 1
ATOM 585 C CA . GLN A 1 84 ? -9.382 5.167 -24.378 1.00 45.22 84 GLN A CA 1
ATOM 586 C C . GLN A 1 84 ? -10.829 5.629 -24.613 1.00 45.22 84 GLN A C 1
ATOM 588 O O . GLN A 1 84 ? -11.437 5.252 -25.611 1.00 45.22 84 GLN A O 1
ATOM 593 N N . GLN A 1 85 ? -11.391 6.461 -23.729 1.00 41.81 85 GLN A N 1
ATOM 594 C CA . GLN A 1 85 ? -12.802 6.863 -23.803 1.00 41.81 85 GLN A CA 1
ATOM 595 C C . GLN A 1 85 ? -13.021 8.266 -24.400 1.00 41.81 85 GLN A C 1
ATOM 597 O O . GLN A 1 85 ? -14.138 8.615 -24.770 1.00 41.81 85 GLN A O 1
ATOM 602 N N . THR A 1 86 ? -11.950 9.043 -24.595 1.00 45.47 86 THR A N 1
ATOM 603 C CA . THR A 1 86 ? -12.004 10.401 -25.181 1.00 45.47 86 THR A CA 1
ATOM 604 C C . THR A 1 86 ? -12.055 10.393 -26.729 1.00 45.47 86 THR A C 1
ATOM 606 O O . THR A 1 86 ? -12.136 11.439 -27.366 1.00 45.47 86 THR A O 1
ATOM 609 N N . GLY A 1 87 ? -12.052 9.211 -27.363 1.00 46.72 87 GLY A N 1
ATOM 610 C CA . GLY A 1 87 ? -11.999 9.040 -28.824 1.00 46.72 87 GLY A CA 1
ATOM 611 C C . GLY A 1 87 ? -13.336 8.926 -29.569 1.00 46.72 87 GLY A C 1
ATOM 612 O O . GLY A 1 87 ? -13.320 8.824 -30.791 1.00 46.72 87 GLY A O 1
ATOM 613 N N . MET A 1 88 ? -14.492 8.950 -28.898 1.00 45.72 88 MET A N 1
ATOM 614 C CA . MET A 1 88 ? -15.793 8.993 -29.583 1.00 45.72 88 MET A CA 1
ATOM 615 C C . MET A 1 88 ? -16.635 10.149 -29.061 1.00 45.72 88 MET A C 1
ATOM 617 O O . MET A 1 88 ? -17.519 9.994 -28.222 1.00 45.72 88 MET A O 1
ATOM 621 N N . GLN A 1 89 ? -16.355 11.331 -29.606 1.00 49.22 89 GLN A N 1
ATOM 622 C CA . GLN A 1 89 ? -17.340 12.396 -29.662 1.00 49.22 89 GLN A CA 1
ATOM 623 C C . GLN A 1 89 ? -18.545 11.903 -30.473 1.00 49.22 89 GLN A C 1
ATOM 625 O O . GLN A 1 89 ? -18.457 11.750 -31.688 1.00 49.22 89 GLN A O 1
ATOM 630 N N . ALA A 1 90 ? -19.674 11.677 -29.807 1.00 39.59 90 ALA A N 1
ATOM 631 C CA . ALA A 1 90 ? -20.979 11.687 -30.447 1.00 39.59 90 ALA A CA 1
ATOM 632 C C . ALA A 1 90 ? -21.754 12.876 -29.880 1.00 39.59 90 ALA A C 1
ATOM 634 O O . ALA A 1 90 ? -22.293 12.841 -28.776 1.00 39.59 90 ALA A O 1
ATOM 635 N N . ALA A 1 91 ? -21.746 13.959 -30.651 1.00 48.12 91 ALA A N 1
ATOM 636 C CA . ALA A 1 91 ? -22.696 15.046 -30.522 1.00 48.12 91 ALA A CA 1
ATOM 637 C C . ALA A 1 91 ? -24.114 14.534 -30.827 1.00 48.12 91 ALA A C 1
ATOM 639 O O . ALA A 1 91 ? -24.309 13.910 -31.865 1.00 48.12 91 ALA A O 1
ATOM 640 N N . ALA A 1 92 ? -25.093 14.841 -29.972 1.00 38.69 92 ALA A N 1
ATOM 641 C CA . ALA A 1 92 ? -26.485 15.114 -30.358 1.00 38.69 92 ALA A CA 1
ATOM 642 C C . ALA A 1 92 ? -27.268 15.623 -29.130 1.00 38.69 92 ALA A C 1
ATOM 644 O O . ALA A 1 92 ? -27.414 14.908 -28.149 1.00 38.69 92 ALA A O 1
ATOM 645 N N . ILE A 1 93 ? -27.541 16.928 -29.066 1.00 43.22 93 ILE A N 1
ATOM 646 C CA . ILE A 1 93 ? -28.811 17.606 -29.406 1.00 43.22 93 ILE A CA 1
ATOM 647 C C . ILE A 1 93 ? -29.710 17.795 -28.174 1.00 43.22 93 ILE A C 1
ATOM 649 O O . ILE A 1 93 ? -30.281 16.860 -27.627 1.00 43.22 93 ILE A O 1
ATOM 653 N N . LEU A 1 94 ? -29.847 19.074 -27.814 1.00 40.78 94 LEU A N 1
ATOM 654 C CA . LEU A 1 94 ? -30.908 19.647 -26.991 1.00 40.78 94 LEU A CA 1
ATOM 655 C C . LEU A 1 94 ? -32.295 19.268 -27.526 1.00 40.78 94 LEU A C 1
ATOM 657 O O . LEU A 1 94 ? -32.590 19.597 -28.678 1.00 40.78 94 LEU A O 1
ATOM 661 N N . ARG A 1 95 ? -33.148 18.712 -26.661 1.00 47.81 95 ARG A N 1
ATOM 662 C CA . ARG A 1 95 ? -34.513 19.193 -26.384 1.00 47.81 95 ARG A CA 1
ATOM 663 C C . ARG A 1 95 ? -34.888 18.855 -24.949 1.00 47.81 95 ARG A C 1
ATOM 665 O O . ARG A 1 95 ? -34.639 17.698 -24.553 1.00 47.81 95 ARG A O 1
#

Foldseek 3Di:
DVVVVVVVVVVVVVVVVPDDPPFDKDWDKDDDDDDPPDDDDIDIDIDGDDDDDPDDDDDDDDDPPDDDPDDDDDPVVVVVPVVVVVPDDDDDDDD

Sequence (95 aa):
MKALLTVLTLALFAAGTAFPAFAAPELSLDSATVLQGQSAALNLSISGGTEAYSGVNAKIRLPQGVTVSSVSKGTVLGLLRDSQQTGMQAAAILR

Secondary structure (DSSP, 8-state):
-HHHHHHHHHHHHHHHT------PPEEEE------TT------EEEES--S--S-----PPPPTT---------GGGTHHHHHHHTT--------